Protein AF-A0A957ZGU2-F1 (afdb_monomer_lite)

pLDDT: mean 9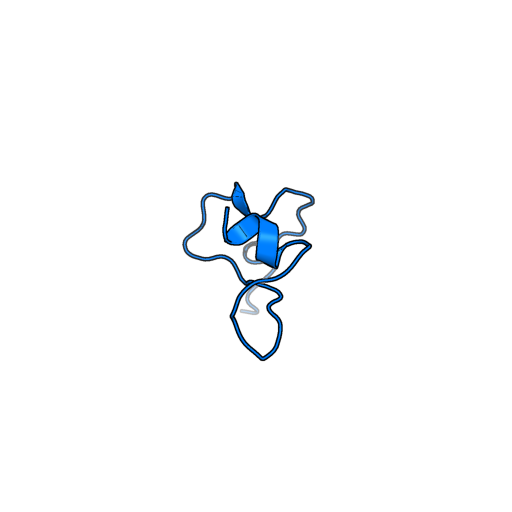2.91, std 9.68, range [50.47, 98.56]

Structure (mmCIF, N/CA/C/O backbone):
data_AF-A0A957ZGU2-F1
#
_entry.id   AF-A0A957ZGU2-F1
#
loop_
_atom_site.group_PDB
_atom_site.id
_atom_site.type_symbol
_atom_site.label_atom_id
_atom_site.label_alt_id
_atom_site.label_comp_id
_atom_site.label_asym_id
_atom_site.label_entity_id
_atom_site.label_seq_id
_atom_site.pdbx_PDB_ins_code
_atom_site.Cartn_x
_atom_site.Cartn_y
_atom_site.Cartn_z
_atom_site.occupancy
_atom_site.B_iso_or_equiv
_atom_site.auth_seq_id
_atom_site.auth_comp_id
_atom_site.auth_asym_id
_atom_site.auth_atom_id
_atom_site.pdbx_PDB_model_num
ATOM 1 N N . MET A 1 1 ? -34.080 1.676 3.768 1.00 50.47 1 MET A N 1
ATOM 2 C CA . MET A 1 1 ? -33.030 2.123 4.706 1.00 50.47 1 MET A CA 1
ATOM 3 C C . MET A 1 1 ? -31.759 2.299 3.896 1.00 50.47 1 MET A C 1
ATOM 5 O O . MET A 1 1 ? -31.268 1.314 3.361 1.00 50.47 1 MET A O 1
ATOM 9 N N . SER A 1 2 ? -31.304 3.533 3.686 1.00 65.81 2 SER A N 1
ATOM 10 C CA . SER A 1 2 ? -29.999 3.791 3.070 1.00 65.81 2 SER A CA 1
ATOM 11 C C . SER A 1 2 ? -28.921 3.363 4.059 1.00 65.81 2 SER A C 1
ATOM 13 O O . SER A 1 2 ? -28.942 3.824 5.197 1.00 65.81 2 SER A O 1
ATOM 15 N N . GLN A 1 3 ? -28.027 2.458 3.662 1.00 72.44 3 GLN A N 1
ATOM 16 C CA . GLN A 1 3 ? -26.871 2.139 4.495 1.00 72.44 3 GLN A CA 1
ATOM 17 C C . GLN A 1 3 ? -25.946 3.355 4.518 1.00 72.44 3 GLN A C 1
ATOM 19 O O . GLN A 1 3 ? -25.529 3.837 3.461 1.00 72.44 3 GLN A O 1
ATOM 24 N N . ASP A 1 4 ? -25.663 3.858 5.714 1.00 77.25 4 ASP A N 1
ATOM 25 C CA . ASP A 1 4 ? -24.569 4.793 5.923 1.00 77.25 4 ASP A CA 1
ATOM 26 C C . ASP A 1 4 ? -23.258 4.007 5.789 1.00 77.25 4 ASP A C 1
ATOM 28 O O . ASP A 1 4 ? -23.060 2.988 6.450 1.00 77.25 4 ASP A O 1
ATOM 32 N N . HIS A 1 5 ? -22.408 4.415 4.850 1.00 81.25 5 HIS A N 1
ATOM 33 C CA . HIS A 1 5 ? -21.162 3.714 4.527 1.00 81.25 5 HIS A CA 1
ATOM 34 C C . HIS A 1 5 ? -19.966 4.272 5.304 1.00 81.25 5 HIS A C 1
ATOM 36 O O . HIS A 1 5 ? -18.858 3.749 5.170 1.00 81.25 5 HIS A O 1
ATOM 42 N N . ASN A 1 6 ? -20.174 5.319 6.103 1.00 86.12 6 ASN A N 1
ATOM 43 C CA . ASN A 1 6 ? -19.090 6.05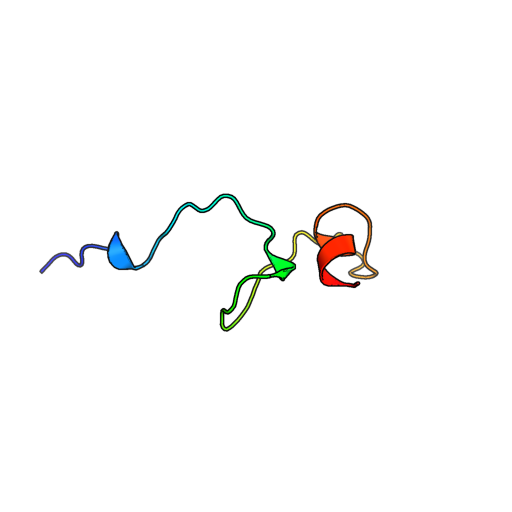2 6.744 1.00 86.12 6 ASN A CA 1
ATOM 44 C C . ASN A 1 6 ? -18.317 5.213 7.774 1.00 86.12 6 ASN A C 1
ATOM 46 O O . ASN A 1 6 ? -17.116 5.409 7.915 1.00 86.12 6 ASN A O 1
ATOM 50 N N . ASP A 1 7 ? -18.941 4.207 8.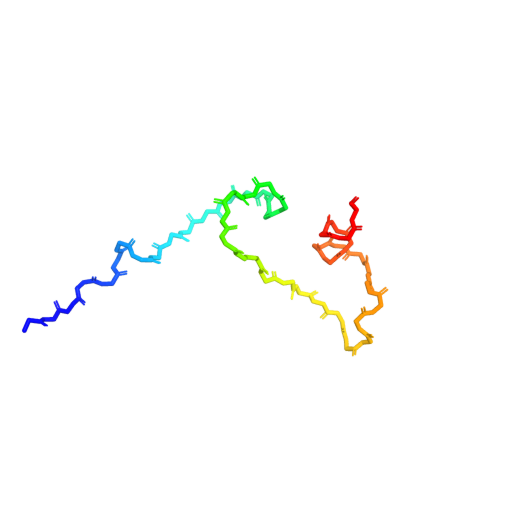394 1.00 88.44 7 ASP A N 1
ATOM 51 C CA . ASP A 1 7 ? -18.264 3.323 9.359 1.00 88.44 7 ASP A CA 1
ATOM 52 C C . ASP A 1 7 ? -17.313 2.304 8.699 1.00 88.44 7 ASP A C 1
ATOM 54 O O . ASP A 1 7 ? -16.543 1.627 9.378 1.00 88.44 7 ASP A O 1
ATOM 58 N N . ARG A 1 8 ? -17.359 2.165 7.366 1.00 91.38 8 ARG A N 1
ATOM 59 C CA . ARG A 1 8 ? -16.549 1.197 6.604 1.00 91.38 8 ARG A CA 1
ATOM 60 C C . ARG A 1 8 ? -15.323 1.817 5.935 1.00 91.38 8 ARG A C 1
ATOM 62 O O . ARG A 1 8 ? -14.536 1.080 5.342 1.00 91.38 8 ARG A O 1
ATOM 69 N N . LEU A 1 9 ? -15.179 3.141 5.975 1.00 92.56 9 LEU A N 1
ATOM 70 C CA . LEU A 1 9 ? -14.110 3.865 5.292 1.00 92.56 9 LEU A CA 1
ATOM 71 C C . LEU A 1 9 ? -13.396 4.798 6.267 1.00 92.56 9 LEU A C 1
ATOM 73 O O . LEU A 1 9 ? -13.999 5.693 6.846 1.00 92.56 9 LEU A O 1
ATOM 77 N N . GLN A 1 10 ? -12.083 4.633 6.377 1.00 93.50 10 GLN A N 1
ATOM 78 C CA . GLN A 1 10 ? -11.236 5.498 7.184 1.00 93.50 10 GLN A CA 1
ATOM 79 C C . GLN A 1 10 ? -10.123 6.090 6.320 1.00 93.50 10 GLN A C 1
ATOM 81 O O . GLN A 1 10 ? -9.487 5.388 5.535 1.00 93.50 10 GLN A O 1
ATOM 86 N N . ILE A 1 11 ? -9.855 7.385 6.497 1.00 95.38 11 ILE 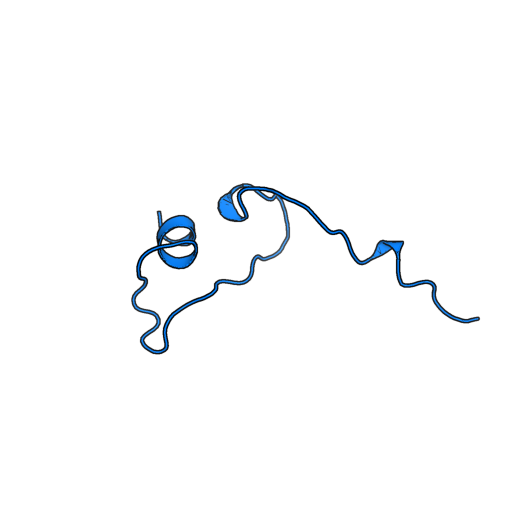A N 1
ATOM 87 C CA . ILE A 1 11 ? -8.654 8.034 5.966 1.00 95.38 11 ILE A CA 1
ATOM 88 C C . ILE A 1 11 ? -7.618 8.057 7.088 1.00 95.38 11 ILE A C 1
ATOM 90 O O . ILE A 1 11 ? -7.854 8.632 8.150 1.00 95.38 11 ILE A O 1
ATOM 94 N N . LEU A 1 12 ? -6.472 7.423 6.856 1.00 96.25 12 LEU A N 1
ATOM 95 C CA . LEU A 1 12 ? -5.408 7.271 7.844 1.00 96.25 12 LEU A CA 1
ATOM 96 C C . LEU A 1 12 ? -4.053 7.609 7.217 1.00 96.25 12 LEU A C 1
ATOM 98 O O . LEU A 1 12 ? -3.730 7.138 6.129 1.00 96.25 12 LEU A O 1
ATOM 102 N N . ARG A 1 13 ? -3.231 8.390 7.926 1.00 98.44 13 ARG A N 1
ATOM 103 C CA . ARG A 1 13 ? -1.812 8.578 7.600 1.00 98.44 13 ARG A CA 1
ATOM 104 C C . ARG A 1 13 ? -0.983 7.645 8.480 1.00 98.44 13 ARG A C 1
ATOM 106 O O . ARG A 1 13 ? -0.826 7.915 9.665 1.00 98.44 13 ARG A O 1
ATOM 113 N N . ALA A 1 14 ? -0.454 6.577 7.898 1.00 97.69 14 ALA A N 1
ATOM 114 C CA . ALA A 1 14 ? 0.354 5.574 8.588 1.00 97.69 14 ALA A CA 1
ATOM 115 C C . ALA A 1 14 ? 1.334 4.894 7.618 1.00 97.69 14 ALA A C 1
ATOM 117 O O . ALA A 1 14 ? 1.224 5.068 6.403 1.00 97.69 14 ALA A O 1
ATOM 118 N N . ASP A 1 15 ? 2.264 4.106 8.160 1.00 97.94 15 ASP A N 1
ATOM 119 C CA . ASP A 1 15 ? 2.986 3.097 7.384 1.00 97.94 15 ASP A CA 1
ATOM 120 C C . ASP A 1 15 ? 2.079 1.871 7.207 1.00 97.94 15 ASP A C 1
ATOM 122 O O . ASP A 1 15 ? 1.733 1.196 8.182 1.00 97.94 15 ASP A O 1
ATOM 126 N N . ILE A 1 16 ? 1.676 1.595 5.963 1.00 97.69 16 ILE A N 1
ATOM 127 C CA . ILE A 1 16 ? 0.728 0.521 5.646 1.00 97.69 16 ILE A CA 1
ATOM 128 C C . ILE A 1 16 ? 1.253 -0.868 6.044 1.00 97.69 16 ILE A C 1
ATOM 130 O O . ILE A 1 16 ? 0.453 -1.754 6.325 1.00 97.69 16 ILE A O 1
ATOM 134 N N . THR A 1 17 ? 2.577 -1.048 6.134 1.00 97.62 17 THR A N 1
ATOM 135 C CA . THR A 1 17 ? 3.216 -2.324 6.510 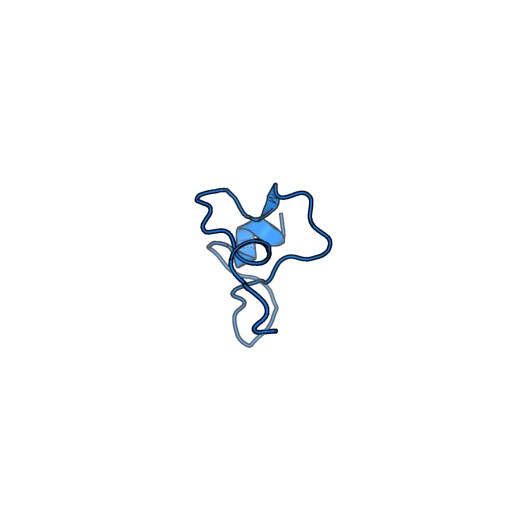1.00 97.62 17 THR A CA 1
ATOM 136 C C . THR A 1 17 ? 2.976 -2.709 7.972 1.00 97.62 17 THR A C 1
ATOM 138 O O . THR A 1 17 ? 3.144 -3.863 8.349 1.00 97.62 17 THR A O 1
ATOM 141 N N . THR A 1 18 ? 2.545 -1.752 8.797 1.00 98.00 18 THR A N 1
ATOM 142 C CA . THR A 1 18 ? 2.336 -1.936 10.243 1.00 98.00 18 THR A CA 1
ATOM 143 C C . THR A 1 18 ? 0.872 -2.135 10.634 1.00 98.00 18 THR A C 1
ATOM 145 O O . THR A 1 18 ? 0.570 -2.359 11.807 1.00 98.00 18 THR A O 1
ATOM 148 N N . LEU A 1 19 ? -0.056 -2.035 9.677 1.00 98.00 19 LEU A N 1
ATOM 149 C CA . LEU A 1 19 ? -1.485 -2.116 9.960 1.00 98.00 19 LEU A CA 1
ATOM 150 C C . LEU A 1 19 ? -1.911 -3.562 10.226 1.00 98.00 19 LEU A C 1
ATOM 152 O O . LEU A 1 19 ? -1.677 -4.454 9.416 1.00 98.00 19 LEU A O 1
ATOM 156 N N . HIS A 1 20 ? -2.595 -3.780 11.348 1.00 98.00 20 HIS A N 1
ATOM 157 C CA . HIS A 1 20 ? -3.174 -5.076 11.688 1.00 98.00 20 HIS A CA 1
ATOM 158 C C . HIS A 1 20 ? -4.555 -5.227 11.040 1.00 98.00 20 HIS A C 1
ATOM 160 O O . HIS A 1 20 ? -5.580 -4.910 11.641 1.00 98.00 20 HIS A O 1
ATOM 166 N N . VAL A 1 21 ? -4.559 -5.651 9.781 1.00 97.50 21 VAL A N 1
ATOM 167 C CA . VAL A 1 21 ? -5.754 -5.858 8.955 1.00 97.50 21 VAL A CA 1
ATOM 168 C C . VAL A 1 21 ? -5.624 -7.161 8.174 1.00 97.50 21 VAL A C 1
ATOM 170 O O . VAL A 1 21 ? -4.526 -7.698 8.041 1.00 97.50 21 VAL A O 1
ATOM 173 N N . ASP A 1 22 ? -6.732 -7.651 7.621 1.00 98.56 22 ASP A N 1
ATOM 174 C CA . ASP A 1 22 ? -6.751 -8.923 6.889 1.00 98.56 22 ASP A CA 1
ATOM 175 C C . ASP A 1 22 ? -5.871 -8.903 5.627 1.00 98.56 22 ASP A C 1
ATOM 177 O O . ASP A 1 22 ? -5.276 -9.915 5.261 1.00 98.56 22 ASP A O 1
ATOM 181 N N . ALA A 1 23 ? -5.794 -7.753 4.946 1.00 98.25 23 ALA A N 1
ATOM 182 C CA . ALA A 1 23 ? -4.977 -7.568 3.753 1.00 98.25 23 ALA A CA 1
ATOM 183 C C . ALA A 1 23 ? -4.610 -6.095 3.531 1.00 98.25 23 ALA A C 1
ATOM 185 O O . ALA A 1 23 ? -5.362 -5.185 3.882 1.00 98.25 23 ALA A O 1
ATOM 186 N N . ILE A 1 24 ? -3.480 -5.876 2.860 1.00 98.25 24 ILE A N 1
ATOM 187 C CA . ILE A 1 24 ? -3.050 -4.571 2.348 1.00 98.25 24 ILE A CA 1
ATOM 188 C C . ILE A 1 24 ? -2.858 -4.652 0.832 1.00 98.25 24 ILE A C 1
ATOM 190 O O . ILE A 1 24 ? -2.558 -5.715 0.288 1.00 98.25 24 ILE A O 1
ATOM 194 N N . VAL A 1 25 ? -3.033 -3.527 0.140 1.00 98.06 25 VAL A N 1
ATOM 195 C CA . VAL A 1 25 ? -2.835 -3.442 -1.313 1.00 98.06 25 VAL A CA 1
ATOM 196 C C . VAL A 1 25 ? -1.473 -2.823 -1.605 1.00 98.06 25 VAL A C 1
ATOM 198 O O . VAL A 1 25 ? -1.130 -1.777 -1.058 1.00 98.06 25 VAL A O 1
ATOM 201 N N . ASN A 1 26 ? -0.712 -3.459 -2.495 1.00 97.94 26 ASN A N 1
ATOM 202 C CA . ASN A 1 26 ? 0.580 -2.971 -2.960 1.00 97.94 26 ASN A CA 1
ATOM 203 C C . ASN A 1 26 ? 0.435 -2.136 -4.247 1.00 97.94 26 ASN A C 1
ATOM 205 O O . ASN A 1 26 ? -0.253 -2.545 -5.183 1.00 97.94 26 ASN A O 1
ATOM 209 N N . ALA A 1 27 ? 1.141 -1.006 -4.328 1.00 97.75 27 ALA A N 1
ATOM 210 C CA . ALA A 1 27 ? 1.342 -0.261 -5.570 1.00 97.75 27 ALA A CA 1
ATOM 211 C C . ALA A 1 27 ? 2.565 -0.814 -6.329 1.00 97.75 27 ALA A C 1
ATOM 213 O O . ALA A 1 27 ? 3.610 -0.167 -6.413 1.00 97.75 27 ALA A O 1
ATOM 214 N N . ALA A 1 28 ? 2.428 -2.036 -6.847 1.00 97.31 28 ALA A N 1
ATOM 215 C CA . ALA A 1 28 ? 3.486 -2.751 -7.556 1.00 97.31 28 ALA A CA 1
ATOM 216 C C . ALA A 1 28 ? 3.701 -2.235 -8.990 1.00 97.31 28 ALA A C 1
ATOM 218 O O . ALA A 1 28 ? 2.814 -1.647 -9.613 1.00 97.31 28 ALA A O 1
ATOM 219 N N . ASN A 1 29 ? 4.873 -2.534 -9.553 1.00 96.56 29 ASN A N 1
ATOM 220 C CA . ASN A 1 29 ? 5.109 -2.421 -10.994 1.00 96.56 29 ASN A CA 1
ATOM 221 C C . ASN A 1 29 ? 4.624 -3.678 -11.750 1.00 96.56 29 ASN A C 1
ATOM 223 O O . ASN A 1 29 ? 4.356 -4.714 -11.146 1.00 96.56 29 ASN A O 1
ATOM 227 N N . SER A 1 30 ? 4.548 -3.612 -13.085 1.00 98.19 30 SER A N 1
ATOM 228 C CA . SER A 1 30 ? 3.987 -4.689 -13.922 1.00 98.19 30 SER A CA 1
ATOM 229 C C . SER A 1 30 ? 4.763 -6.009 -13.897 1.00 98.19 30 SER A C 1
ATOM 231 O O . SER A 1 30 ? 4.194 -7.041 -14.243 1.00 98.19 30 SER A O 1
ATOM 233 N N . SER A 1 31 ? 6.040 -6.000 -13.503 1.00 97.00 31 SER A N 1
ATOM 234 C CA . SER A 1 31 ? 6.837 -7.228 -13.398 1.00 97.00 31 SER A CA 1
ATOM 235 C C . SER A 1 31 ? 6.565 -8.012 -12.114 1.00 97.00 31 SER A C 1
ATOM 237 O O . SER A 1 31 ? 6.893 -9.192 -12.054 1.00 97.00 31 SER A O 1
ATOM 239 N N . LEU A 1 32 ? 5.978 -7.371 -11.094 1.00 96.00 32 LEU A N 1
ATOM 240 C CA . LEU A 1 32 ? 5.774 -7.926 -9.750 1.00 96.00 32 LEU A CA 1
ATOM 241 C C . LEU A 1 32 ? 7.066 -8.388 -9.045 1.00 96.00 32 LEU A C 1
ATOM 243 O O . LEU A 1 32 ? 7.002 -9.099 -8.048 1.00 96.00 32 LEU A O 1
ATOM 247 N N . LEU A 1 33 ? 8.243 -7.970 -9.519 1.00 95.38 33 LEU A N 1
ATOM 248 C CA . LEU A 1 33 ? 9.545 -8.337 -8.942 1.00 95.38 33 LEU A CA 1
ATOM 249 C C . LEU A 1 33 ? 10.002 -7.387 -7.822 1.00 95.38 33 LEU A C 1
ATOM 251 O O . LEU A 1 33 ? 11.187 -7.313 -7.501 1.00 95.38 33 LEU A O 1
ATOM 255 N N . GLY A 1 34 ? 9.065 -6.637 -7.243 1.00 91.12 34 GLY A N 1
ATOM 256 C CA . GLY A 1 34 ? 9.358 -5.583 -6.283 1.00 91.12 34 GLY A CA 1
ATOM 257 C C . GLY A 1 34 ? 9.979 -4.337 -6.913 1.00 91.12 34 GLY A C 1
ATOM 258 O O . GLY A 1 34 ? 10.142 -4.221 -8.131 1.00 91.12 34 GLY A O 1
ATOM 259 N N . GLY A 1 35 ? 10.324 -3.377 -6.059 1.00 94.81 35 GLY A N 1
ATOM 260 C CA . GLY A 1 35 ? 10.847 -2.076 -6.456 1.00 94.81 35 GLY A CA 1
ATOM 261 C C . GLY A 1 35 ? 11.179 -1.204 -5.246 1.00 94.81 35 GLY A C 1
ATOM 262 O O . GLY A 1 35 ? 11.441 -1.700 -4.152 1.00 94.81 35 GLY A O 1
ATOM 263 N N . GLY A 1 36 ? 11.186 0.116 -5.445 1.00 96.31 36 GLY A N 1
ATOM 264 C CA . GLY A 1 36 ? 11.296 1.097 -4.359 1.00 96.31 36 GLY A CA 1
ATOM 265 C C . GLY A 1 36 ? 9.939 1.463 -3.741 1.00 96.31 36 GLY A C 1
ATOM 266 O O . GLY A 1 36 ? 8.920 0.836 -4.017 1.00 96.31 36 GLY A O 1
ATOM 267 N N . GLY A 1 37 ? 9.908 2.520 -2.924 1.00 97.31 37 GLY A N 1
ATOM 268 C CA . GLY A 1 37 ? 8.660 3.059 -2.367 1.00 97.31 37 GLY A CA 1
ATOM 269 C C . GLY A 1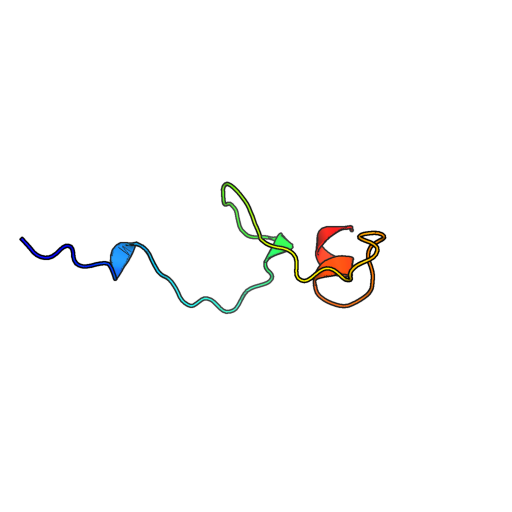 37 ? 7.916 2.072 -1.460 1.00 97.31 37 GLY A C 1
ATOM 270 O O . GLY A 1 37 ? 8.544 1.348 -0.688 1.00 97.31 37 GLY A O 1
ATOM 271 N N . VAL A 1 38 ? 6.580 2.064 -1.548 1.00 97.88 38 VAL A N 1
ATOM 272 C CA . VAL A 1 38 ? 5.723 1.187 -0.728 1.00 97.88 38 VAL A CA 1
ATOM 273 C C . VAL A 1 38 ? 5.870 -0.292 -1.101 1.00 97.88 38 VAL A C 1
ATOM 275 O O . VAL A 1 38 ? 5.871 -1.130 -0.211 1.00 97.88 38 VAL A O 1
ATOM 278 N N . ASP A 1 39 ? 6.100 -0.605 -2.378 1.00 97.81 39 ASP A N 1
ATOM 279 C CA . ASP A 1 39 ? 6.364 -1.968 -2.864 1.00 97.81 39 ASP A CA 1
ATOM 280 C C . ASP A 1 39 ? 7.617 -2.555 -2.197 1.00 97.81 39 ASP A C 1
ATOM 282 O O . ASP A 1 39 ? 7.597 -3.630 -1.601 1.00 97.81 39 ASP A O 1
ATOM 286 N N . GLY A 1 40 ? 8.699 -1.773 -2.170 1.00 97.69 40 GLY A N 1
ATOM 287 C CA . GLY A 1 40 ? 9.912 -2.148 -1.445 1.00 97.69 40 GLY A CA 1
ATOM 288 C C . GLY A 1 40 ? 9.762 -2.167 0.080 1.00 97.69 40 GLY A C 1
ATOM 289 O O . GLY A 1 40 ? 10.537 -2.848 0.747 1.00 97.69 40 GLY A O 1
ATOM 290 N N . ALA A 1 41 ? 8.816 -1.413 0.649 1.00 98.00 41 ALA A N 1
ATOM 291 C CA . ALA A 1 41 ? 8.527 -1.453 2.083 1.00 98.00 41 ALA A CA 1
ATOM 292 C C . ALA A 1 41 ? 7.749 -2.718 2.472 1.00 98.00 41 ALA A C 1
ATOM 294 O O . ALA A 1 41 ? 8.053 -3.298 3.504 1.00 98.00 41 ALA A O 1
ATOM 295 N N . ILE A 1 42 ? 6.811 -3.168 1.634 1.00 97.38 42 ILE A N 1
ATOM 296 C CA . ILE A 1 42 ? 6.012 -4.386 1.849 1.00 97.38 42 ILE A CA 1
ATOM 297 C C . ILE A 1 42 ? 6.861 -5.661 1.725 1.00 97.38 42 ILE A C 1
ATOM 299 O O . ILE A 1 42 ? 6.577 -6.648 2.394 1.00 97.38 42 ILE A O 1
ATOM 303 N N . HIS A 1 43 ? 7.891 -5.661 0.874 1.00 94.19 43 HIS A N 1
ATOM 304 C CA . HIS A 1 43 ? 8.750 -6.835 0.666 1.00 94.19 43 HIS A CA 1
ATOM 305 C C . HIS A 1 43 ? 9.876 -7.023 1.697 1.00 94.19 43 HIS A C 1
ATOM 307 O O . HIS A 1 43 ? 10.532 -8.065 1.663 1.00 94.19 43 HIS A O 1
ATOM 313 N N . ARG A 1 44 ? 10.156 -6.028 2.547 1.00 84.69 44 ARG A N 1
ATOM 314 C CA . ARG A 1 44 ? 11.180 -6.121 3.602 1.00 84.69 44 ARG A CA 1
ATOM 315 C C . ARG A 1 44 ? 10.636 -6.804 4.846 1.00 84.69 44 ARG A C 1
ATOM 317 O O . ARG A 1 44 ? 11.438 -7.536 5.465 1.00 84.69 44 ARG A O 1
#

Radius of gyration: 14.41 Å; chains: 1; bounding box: 44×18×26 Å

Foldseek 3Di:
DDDDCVVVDDDDDDLQLPDPDPDDDDPDDPVLPADDDSSVVNVD

Secondary structure (DSSP, 8-state):
-PPP-GGG-----S-GGG--SS-------TT-S--SHHHHHHT-

Sequence (44 aa):
MSQDHNDRLQILRADITTLHVDAIVNAANSSLLGGGGVDGAIHR